Protein AF-A0A8T6T4P2-F1 (afdb_monomer_lite)

pLDDT: mean 93.19, std 5.87, range [62.84, 97.56]

Radius of gyration: 13.83 Å; chains: 1; bounding box: 36×32×31 Å

Structure (mmCIF, N/CA/C/O backbone):
data_AF-A0A8T6T4P2-F1
#
_entry.id   AF-A0A8T6T4P2-F1
#
loop_
_atom_site.group_PDB
_atom_site.id
_atom_site.type_symbol
_atom_site.label_atom_id
_atom_site.label_alt_id
_atom_site.label_comp_id
_atom_site.label_asym_id
_atom_site.label_entity_id
_atom_site.label_seq_id
_atom_site.pdbx_PDB_ins_code
_atom_site.Cartn_x
_atom_site.Cartn_y
_atom_site.Cartn_z
_atom_site.occupancy
_atom_site.B_iso_or_equiv
_atom_site.auth_seq_id
_atom_site.auth_comp_id
_atom_site.auth_asym_id
_atom_site.auth_atom_id
_atom_site.pdbx_PDB_model_num
ATOM 1 N N . ALA A 1 1 ? 6.851 3.012 13.591 1.00 62.84 1 ALA A N 1
ATOM 2 C CA . ALA A 1 1 ? 6.190 2.673 12.314 1.00 62.84 1 ALA A CA 1
ATOM 3 C C . ALA A 1 1 ? 6.917 1.483 11.704 1.00 62.84 1 ALA A C 1
ATOM 5 O O . ALA A 1 1 ? 8.139 1.536 11.627 1.00 62.84 1 ALA A O 1
ATOM 6 N N . CYS A 1 2 ? 6.194 0.426 11.334 1.00 84.94 2 CYS A N 1
ATOM 7 C CA . CYS A 1 2 ? 6.761 -0.790 10.747 1.00 84.94 2 CYS A CA 1
ATOM 8 C C . CYS A 1 2 ? 6.377 -0.871 9.266 1.00 84.94 2 CYS A C 1
ATOM 10 O O . CYS A 1 2 ? 5.284 -0.451 8.892 1.00 84.94 2 CYS A O 1
ATOM 12 N N . SER A 1 3 ? 7.260 -1.421 8.438 1.00 91.31 3 SER A N 1
ATOM 13 C CA . SER A 1 3 ? 6.998 -1.723 7.028 1.00 91.31 3 SER A CA 1
ATOM 14 C C . SER A 1 3 ? 7.591 -3.084 6.696 1.00 91.31 3 SER A C 1
ATOM 16 O O . SER A 1 3 ? 8.694 -3.385 7.151 1.00 91.31 3 SER A O 1
ATOM 18 N N . ALA A 1 4 ? 6.893 -3.867 5.882 1.00 93.19 4 ALA A N 1
ATOM 19 C CA . ALA A 1 4 ? 7.391 -5.118 5.330 1.00 93.19 4 ALA A CA 1
ATOM 20 C C . ALA A 1 4 ? 7.433 -5.008 3.804 1.00 93.19 4 ALA A C 1
ATOM 22 O O . ALA A 1 4 ? 6.550 -4.401 3.201 1.00 93.19 4 ALA A O 1
ATOM 23 N N . ASN A 1 5 ? 8.461 -5.598 3.201 1.00 94.19 5 ASN A N 1
ATOM 24 C CA . ASN A 1 5 ? 8.635 -5.684 1.759 1.00 94.19 5 ASN A CA 1
ATOM 25 C C . ASN A 1 5 ? 8.666 -7.162 1.379 1.00 94.19 5 ASN A C 1
ATOM 27 O O . ASN A 1 5 ? 9.330 -7.947 2.052 1.00 94.19 5 ASN A O 1
ATOM 31 N N . VAL A 1 6 ? 7.957 -7.526 0.315 1.00 94.69 6 VAL A N 1
ATOM 32 C CA . VAL A 1 6 ? 7.887 -8.903 -0.178 1.00 94.69 6 VAL A CA 1
ATOM 33 C C . VAL A 1 6 ? 8.196 -8.885 -1.668 1.00 94.69 6 VAL A C 1
ATOM 35 O O . VAL A 1 6 ? 7.611 -8.101 -2.415 1.00 94.69 6 VAL A O 1
ATOM 38 N N . VAL A 1 7 ? 9.130 -9.738 -2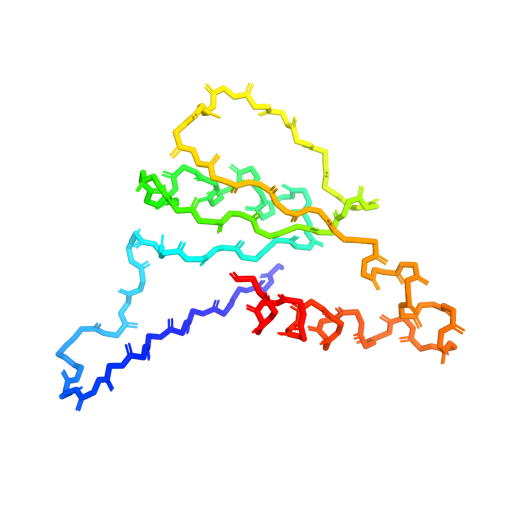.080 1.00 95.25 7 VAL A N 1
ATOM 39 C CA . VAL A 1 7 ? 9.472 -9.989 -3.482 1.00 95.25 7 VAL A CA 1
ATOM 40 C C . VAL A 1 7 ? 9.147 -11.449 -3.761 1.00 95.25 7 VAL A C 1
ATOM 42 O O . VAL A 1 7 ? 9.549 -12.323 -2.997 1.00 95.25 7 VAL A O 1
ATOM 45 N N . ILE A 1 8 ? 8.388 -11.698 -4.825 1.00 94.12 8 ILE A N 1
ATOM 46 C CA . ILE A 1 8 ? 7.980 -13.037 -5.257 1.00 94.12 8 ILE A CA 1
ATOM 47 C C . ILE A 1 8 ? 8.411 -13.180 -6.711 1.00 94.12 8 ILE A C 1
ATOM 49 O O . ILE A 1 8 ? 8.163 -12.280 -7.514 1.00 94.12 8 ILE A O 1
ATOM 53 N N . SER A 1 9 ? 9.069 -14.288 -7.028 1.00 95.50 9 SER A N 1
ATOM 54 C CA . SER A 1 9 ? 9.530 -14.623 -8.372 1.00 95.50 9 SER A CA 1
ATOM 55 C C . SER A 1 9 ? 9.398 -16.129 -8.592 1.00 95.50 9 SER A C 1
ATOM 57 O O . SER A 1 9 ? 9.504 -16.901 -7.640 1.00 95.50 9 SER A O 1
ATOM 59 N N . GLU A 1 10 ? 9.167 -16.540 -9.839 1.00 97.31 10 GLU A N 1
ATOM 60 C CA . GLU A 1 10 ? 9.246 -17.949 -10.257 1.00 97.31 10 GLU A CA 1
ATOM 61 C C . GLU A 1 10 ? 10.703 -18.413 -10.438 1.00 97.31 10 GLU A C 1
ATOM 63 O O . GLU A 1 10 ? 10.97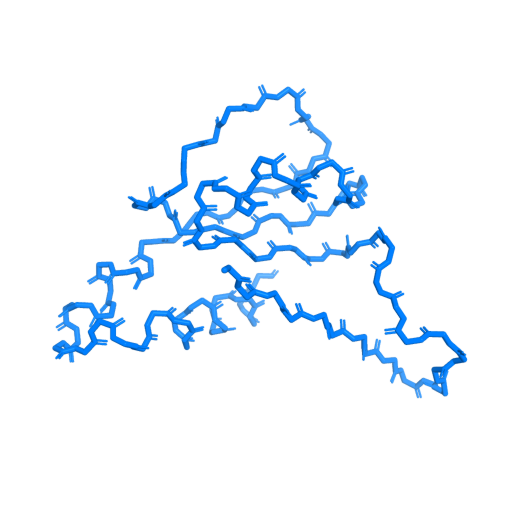8 -19.609 -10.499 1.00 97.31 10 GLU A O 1
ATOM 68 N N . THR A 1 11 ? 11.639 -17.464 -10.506 1.00 96.56 11 THR A N 1
ATOM 69 C CA . THR A 1 11 ? 13.084 -17.694 -10.613 1.00 96.56 11 THR A CA 1
ATOM 70 C C .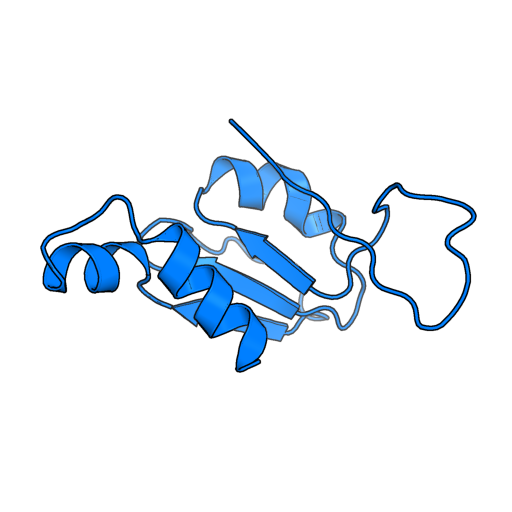 THR A 1 11 ? 13.816 -17.202 -9.367 1.00 96.56 11 THR A C 1
ATOM 72 O O . THR A 1 11 ? 13.231 -16.548 -8.502 1.00 96.56 11 THR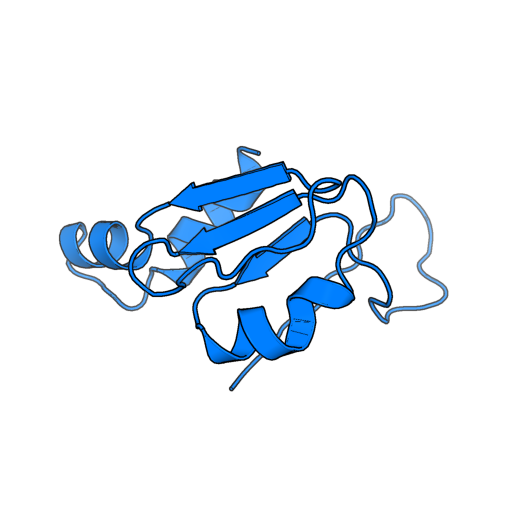 A O 1
ATOM 75 N N . GLU A 1 12 ? 15.120 -17.469 -9.294 1.00 96.69 12 GLU A N 1
ATOM 76 C CA . GLU A 1 12 ? 15.987 -16.945 -8.236 1.00 96.69 12 GLU A CA 1
ATOM 77 C C . GLU A 1 12 ? 15.908 -15.410 -8.125 1.00 96.69 12 GLU A C 1
ATOM 79 O O . GLU A 1 12 ? 15.705 -14.700 -9.116 1.00 96.69 12 GLU A O 1
ATOM 84 N N . ILE A 1 13 ? 16.012 -14.912 -6.889 1.00 95.81 13 ILE A N 1
ATOM 85 C CA . ILE A 1 13 ? 15.948 -13.487 -6.559 1.00 95.81 13 ILE A CA 1
ATOM 86 C C . ILE A 1 13 ? 17.367 -12.998 -6.264 1.00 95.81 13 ILE A C 1
ATOM 88 O O . ILE A 1 13 ? 17.864 -13.169 -5.153 1.00 95.81 13 ILE A O 1
ATOM 92 N N . ASP A 1 14 ? 17.975 -12.315 -7.232 1.00 93.62 14 ASP A N 1
ATOM 93 C CA . ASP A 1 14 ? 19.323 -11.746 -7.082 1.00 93.62 14 ASP A CA 1
ATOM 94 C C . ASP A 1 14 ? 19.355 -10.512 -6.161 1.00 93.62 14 ASP A C 1
ATOM 96 O O . ASP A 1 14 ? 20.367 -10.215 -5.523 1.00 93.62 14 ASP A O 1
ATOM 100 N N . TYR A 1 15 ? 18.248 -9.759 -6.088 1.00 92.50 15 TYR A N 1
ATOM 101 C CA . TYR A 1 15 ? 18.160 -8.515 -5.319 1.00 92.50 15 TYR A CA 1
ATOM 102 C C . TYR A 1 15 ? 16.861 -8.430 -4.495 1.00 92.50 15 TYR A C 1
ATOM 104 O O . TYR A 1 15 ? 15.784 -8.223 -5.058 1.00 92.50 15 TYR A O 1
ATOM 112 N N . PRO A 1 16 ? 16.929 -8.535 -3.152 1.00 88.31 16 PRO A N 1
ATOM 113 C CA . PRO A 1 16 ? 15.745 -8.698 -2.303 1.00 88.31 16 PRO A CA 1
ATOM 114 C C . PRO A 1 16 ? 15.094 -7.379 -1.845 1.00 88.31 16 PRO A C 1
ATOM 116 O O . PRO A 1 16 ? 14.205 -7.400 -0.992 1.00 88.31 16 PRO A O 1
ATOM 119 N N . TYR A 1 17 ? 15.515 -6.217 -2.362 1.00 92.12 17 TYR A N 1
ATOM 120 C CA . TYR A 1 17 ? 14.936 -4.929 -1.962 1.00 92.12 17 TYR A CA 1
ATOM 121 C C . TYR A 1 17 ? 13.898 -4.419 -2.963 1.00 92.12 17 TYR A C 1
ATOM 123 O O . TYR A 1 17 ? 14.118 -4.375 -4.171 1.00 92.12 17 TYR A O 1
ATOM 131 N N . VAL A 1 18 ? 12.776 -3.933 -2.430 1.00 93.25 18 VAL A N 1
ATOM 132 C CA . VAL A 1 18 ? 11.687 -3.338 -3.212 1.00 93.25 18 VAL A CA 1
ATOM 133 C C . VAL A 1 18 ? 11.970 -1.854 -3.456 1.00 93.25 18 VAL A C 1
ATOM 135 O O . VAL A 1 18 ? 11.903 -1.036 -2.537 1.00 93.25 18 VAL A O 1
ATOM 138 N N . SER A 1 19 ? 12.271 -1.498 -4.705 1.00 89.44 19 SER A N 1
ATOM 139 C CA . SER A 1 19 ? 12.501 -0.112 -5.139 1.00 89.44 19 SER A CA 1
ATOM 140 C C . SER A 1 19 ? 11.247 0.531 -5.740 1.00 89.44 19 SER A C 1
ATOM 142 O O . SER A 1 19 ? 10.905 1.655 -5.375 1.00 89.44 19 SER A O 1
ATOM 144 N N . SER A 1 20 ? 10.539 -0.196 -6.611 1.00 93.81 20 SER A N 1
ATOM 145 C CA . SER A 1 20 ? 9.306 0.242 -7.270 1.00 93.81 20 SER A CA 1
ATOM 146 C C . SER A 1 20 ? 8.250 -0.872 -7.225 1.00 93.81 20 SER A C 1
ATOM 148 O O . SER A 1 20 ? 8.228 -1.738 -8.102 1.00 93.81 20 SER A O 1
ATOM 150 N N . PRO A 1 21 ? 7.415 -0.929 -6.171 1.00 95.56 21 PRO A N 1
ATOM 151 C CA . PRO A 1 21 ? 6.450 -2.007 -6.005 1.00 95.56 21 PRO A CA 1
ATOM 152 C C . PRO A 1 21 ? 5.347 -1.969 -7.066 1.00 95.56 21 PRO A C 1
ATOM 154 O O . PRO A 1 21 ? 4.921 -0.900 -7.501 1.00 95.56 21 PRO A O 1
ATOM 157 N N . HIS A 1 22 ? 4.838 -3.152 -7.417 1.00 96.19 22 HIS A N 1
ATOM 158 C CA . HIS A 1 22 ? 3.633 -3.321 -8.238 1.00 96.19 22 HIS A CA 1
ATOM 159 C C . HIS A 1 22 ? 2.352 -3.085 -7.423 1.00 96.19 22 HIS A C 1
ATOM 161 O O . HIS A 1 22 ? 1.395 -2.488 -7.914 1.00 96.19 22 HIS A O 1
ATOM 167 N N . HIS A 1 23 ? 2.365 -3.523 -6.162 1.00 96.12 23 HIS A N 1
ATOM 168 C CA . HIS A 1 23 ? 1.277 -3.374 -5.201 1.00 96.12 23 HIS A CA 1
ATOM 169 C C . HIS A 1 23 ? 1.812 -2.695 -3.941 1.00 96.12 23 HIS A C 1
ATOM 171 O O . HIS A 1 23 ? 2.866 -3.073 -3.430 1.00 96.12 23 HIS A O 1
ATOM 177 N N . MET A 1 24 ? 1.085 -1.709 -3.425 1.00 96.06 24 MET A N 1
ATOM 178 C CA . MET A 1 24 ? 1.415 -1.033 -2.173 1.00 96.06 24 MET A CA 1
ATOM 179 C C . MET A 1 24 ? 0.208 -1.044 -1.247 1.00 96.06 24 MET A C 1
ATOM 181 O O . MET A 1 24 ? -0.861 -0.584 -1.627 1.00 96.06 24 MET A O 1
ATOM 185 N N . MET A 1 25 ? 0.405 -1.542 -0.028 1.00 96.00 25 MET A N 1
ATOM 186 C CA . MET A 1 25 ? -0.605 -1.586 1.024 1.00 96.00 25 MET A CA 1
ATOM 187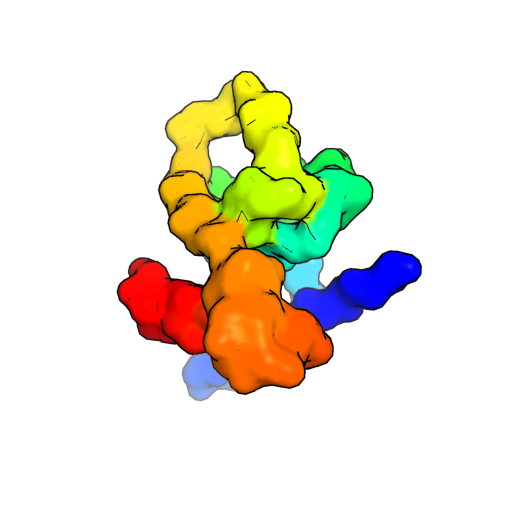 C C . MET A 1 25 ? -0.259 -0.564 2.110 1.00 96.00 25 MET A C 1
ATOM 189 O O . MET A 1 25 ? 0.836 -0.618 2.672 1.00 96.00 25 MET A O 1
ATOM 193 N N . VAL A 1 26 ? -1.178 0.349 2.431 1.00 95.56 26 VAL A N 1
ATOM 194 C CA . VAL A 1 26 ? -0.973 1.360 3.482 1.00 95.56 26 VAL A CA 1
ATOM 195 C C . VAL A 1 26 ? -2.135 1.396 4.473 1.00 95.56 26 VAL A C 1
ATOM 197 O O . VAL A 1 26 ? -3.293 1.538 4.105 1.00 95.56 26 VAL A O 1
ATOM 200 N N . MET A 1 27 ? -1.811 1.293 5.762 1.00 94.75 27 MET A N 1
ATOM 201 C CA . MET A 1 27 ? -2.776 1.333 6.875 1.00 94.75 27 MET A CA 1
ATOM 202 C C . MET A 1 27 ? -2.487 2.492 7.842 1.00 94.75 27 MET A C 1
ATOM 204 O O . MET A 1 27 ? -2.786 2.428 9.029 1.00 94.75 27 MET A O 1
ATOM 208 N N . SER A 1 28 ? -1.792 3.528 7.367 1.00 95.19 28 SER A N 1
ATOM 209 C CA . SER A 1 28 ? -1.556 4.754 8.132 1.00 95.19 28 SER A CA 1
ATOM 210 C C . SER A 1 28 ? -1.252 5.914 7.195 1.00 95.19 28 SER A C 1
ATOM 212 O O . SER A 1 28 ? -0.565 5.731 6.183 1.00 95.19 28 SER A O 1
ATOM 214 N N . GLN A 1 29 ? -1.694 7.112 7.572 1.00 95.38 29 GLN A N 1
ATOM 215 C CA . GLN A 1 29 ? -1.431 8.331 6.810 1.00 95.38 29 GLN A CA 1
ATOM 216 C C . GLN A 1 29 ? 0.071 8.569 6.583 1.00 95.38 29 GLN A C 1
ATOM 218 O O . GLN A 1 29 ? 0.499 8.841 5.465 1.00 95.38 29 GLN A O 1
ATOM 223 N N . GLY A 1 30 ? 0.898 8.385 7.619 1.00 94.62 30 GLY A N 1
ATOM 224 C CA . GLY A 1 30 ? 2.345 8.588 7.508 1.00 94.62 30 GLY A CA 1
ATOM 225 C C . GLY A 1 30 ? 3.033 7.604 6.553 1.00 94.62 30 GLY A C 1
ATOM 226 O O . GLY A 1 30 ? 4.018 7.961 5.912 1.00 94.62 30 GLY A O 1
ATOM 227 N N . ALA A 1 31 ? 2.521 6.373 6.415 1.00 94.31 31 ALA A N 1
ATOM 228 C CA . ALA A 1 31 ? 3.030 5.435 5.413 1.00 94.31 31 ALA A CA 1
ATOM 229 C C . ALA A 1 31 ? 2.645 5.872 3.993 1.00 94.31 31 ALA A C 1
ATOM 231 O O . ALA A 1 31 ? 3.490 5.843 3.102 1.00 94.31 31 ALA A O 1
ATOM 232 N N . TYR A 1 32 ? 1.402 6.315 3.794 1.00 94.50 32 TYR A N 1
ATOM 233 C CA . TYR A 1 32 ? 0.952 6.852 2.512 1.00 94.50 32 TYR A CA 1
ATOM 234 C C . TYR A 1 32 ? 1.839 8.018 2.055 1.00 94.50 32 TYR A C 1
ATOM 236 O O . TYR A 1 32 ? 2.457 7.938 0.995 1.00 94.50 32 TYR A O 1
ATOM 244 N N . GLU A 1 33 ? 1.993 9.040 2.897 1.00 93.56 33 GLU A N 1
ATOM 245 C CA . GLU A 1 33 ? 2.774 10.243 2.576 1.00 93.56 33 GLU A CA 1
ATOM 246 C C . GLU A 1 33 ? 4.254 9.935 2.311 1.00 93.56 33 GLU A C 1
ATOM 248 O O . GLU A 1 33 ? 4.883 10.573 1.472 1.00 93.56 33 GLU A O 1
ATOM 253 N N . LYS A 1 34 ? 4.815 8.930 2.992 1.00 92.31 34 LYS A N 1
ATOM 254 C CA . LYS A 1 34 ? 6.226 8.556 2.850 1.00 92.31 34 LYS A CA 1
ATOM 255 C C . LYS A 1 34 ? 6.522 7.691 1.624 1.00 92.31 34 LYS A C 1
ATOM 257 O O . LYS A 1 34 ? 7.638 7.749 1.103 1.00 92.31 34 LYS A O 1
ATOM 262 N N . TYR A 1 35 ? 5.596 6.821 1.221 1.00 93.00 35 TYR A N 1
ATOM 263 C CA . TYR A 1 35 ? 5.898 5.746 0.271 1.00 93.00 35 TYR A CA 1
ATOM 264 C C . TYR A 1 35 ? 5.160 5.847 -1.063 1.00 93.00 35 TYR A C 1
ATOM 266 O O . TYR A 1 35 ? 5.654 5.259 -2.022 1.00 93.00 35 TYR A O 1
ATOM 274 N N . VAL A 1 36 ? 4.052 6.593 -1.171 1.00 92.81 36 VAL A N 1
ATOM 275 C CA . VAL A 1 36 ? 3.215 6.606 -2.388 1.00 92.81 36 VAL A CA 1
ATOM 276 C C . VAL A 1 36 ? 4.002 6.916 -3.666 1.00 92.81 36 VAL A C 1
ATOM 278 O O . VAL A 1 36 ? 3.762 6.292 -4.696 1.00 92.81 36 VAL A O 1
ATOM 281 N N . ASP A 1 37 ? 5.003 7.794 -3.603 1.00 92.69 37 ASP A N 1
ATOM 282 C CA . ASP A 1 37 ? 5.801 8.164 -4.777 1.00 92.69 37 ASP A CA 1
ATOM 283 C C . ASP A 1 37 ? 6.697 7.034 -5.299 1.00 92.69 37 ASP A C 1
ATOM 285 O O . ASP A 1 37 ? 7.077 7.044 -6.469 1.00 92.69 37 ASP A O 1
ATOM 289 N N . LYS A 1 38 ? 6.995 6.026 -4.468 1.00 94.06 38 LYS A N 1
ATOM 290 C CA . LYS A 1 38 ? 7.744 4.834 -4.890 1.00 94.06 38 LYS A CA 1
ATOM 291 C C . LYS A 1 38 ? 6.892 3.870 -5.707 1.00 94.06 38 LYS A C 1
ATOM 293 O O . LYS A 1 38 ? 7.452 3.050 -6.435 1.00 94.06 38 LYS A O 1
ATOM 298 N N . LEU A 1 39 ? 5.563 3.940 -5.586 1.00 95.56 39 LEU A N 1
ATOM 299 C CA . LEU A 1 39 ? 4.656 3.078 -6.337 1.00 95.56 39 LEU A CA 1
ATOM 300 C C . LEU A 1 39 ? 4.886 3.268 -7.839 1.00 95.56 39 LEU A C 1
ATOM 302 O O . LEU A 1 39 ? 4.877 4.391 -8.363 1.00 95.56 39 LEU A O 1
ATOM 306 N N . ARG A 1 40 ? 5.095 2.142 -8.525 1.00 96.12 40 ARG A N 1
ATOM 307 C CA . ARG A 1 40 ? 5.315 2.118 -9.967 1.00 96.12 40 ARG A CA 1
ATOM 308 C C . ARG A 1 40 ? 4.133 2.756 -10.698 1.00 96.12 40 ARG A C 1
ATOM 310 O O . ARG A 1 40 ? 2.987 2.636 -10.266 1.00 96.12 40 ARG A O 1
ATOM 317 N N . SER A 1 41 ? 4.400 3.388 -11.839 1.00 95.62 41 SER A N 1
ATOM 318 C CA . SER A 1 41 ? 3.332 3.786 -12.760 1.00 95.62 41 SER A CA 1
ATOM 319 C C . SER A 1 41 ? 2.509 2.567 -13.196 1.00 95.62 41 SER A C 1
ATOM 321 O O . SER A 1 41 ? 3.069 1.498 -13.444 1.00 95.62 41 SER A O 1
ATOM 323 N N . GLY A 1 42 ? 1.185 2.705 -13.220 1.00 96.19 42 GLY A N 1
ATOM 324 C CA . GLY A 1 42 ? 0.237 1.601 -13.404 1.00 96.19 42 GLY A CA 1
ATOM 325 C C . GLY A 1 42 ? 0.057 0.698 -12.176 1.00 96.19 42 GLY A C 1
ATOM 326 O O . GLY A 1 42 ? -0.738 -0.237 -12.228 1.00 96.19 42 GLY A O 1
ATOM 327 N N . GLY A 1 43 ? 0.772 0.954 -11.076 1.00 96.50 43 GLY A N 1
ATOM 328 C CA . GLY A 1 43 ? 0.699 0.159 -9.853 1.00 96.50 43 GLY A CA 1
ATOM 329 C C . GLY A 1 43 ? -0.646 0.269 -9.131 1.00 96.50 43 GLY A C 1
ATOM 330 O O . GLY A 1 43 ? -1.444 1.182 -9.373 1.00 96.50 43 GLY A O 1
ATOM 331 N N . LYS A 1 44 ? -0.886 -0.667 -8.209 1.00 97.06 44 LYS A N 1
ATOM 332 C CA . LYS A 1 44 ? -2.099 -0.717 -7.385 1.00 97.06 44 LYS A CA 1
ATOM 333 C C . LYS A 1 44 ? -1.803 -0.232 -5.967 1.00 97.06 44 LYS A C 1
ATOM 335 O O . LYS A 1 44 ? -0.967 -0.805 -5.268 1.00 97.06 44 LYS A O 1
ATOM 340 N N . LEU A 1 45 ? -2.513 0.803 -5.532 1.00 96.75 45 LEU A N 1
ATOM 341 C CA . LEU A 1 45 ? -2.535 1.250 -4.145 1.00 96.75 45 LEU A CA 1
ATOM 342 C C . LEU A 1 45 ? -3.754 0.659 -3.439 1.00 96.75 45 LEU A C 1
ATOM 344 O O . LEU A 1 45 ? -4.887 0.953 -3.817 1.00 96.75 45 LEU A O 1
ATOM 348 N N . LEU A 1 46 ? -3.506 -0.116 -2.391 1.00 97.56 46 LEU A N 1
ATOM 349 C CA . LEU A 1 46 ? -4.506 -0.628 -1.468 1.00 97.56 46 LEU A CA 1
ATOM 350 C C . LEU A 1 46 ? -4.367 0.112 -0.140 1.00 97.56 46 LEU A C 1
ATOM 352 O O . LEU A 1 46 ? -3.259 0.240 0.387 1.00 97.56 46 LEU A O 1
ATOM 356 N N . TYR A 1 47 ? -5.465 0.613 0.411 1.00 96.81 47 TYR A N 1
ATOM 357 C CA . TYR A 1 47 ? -5.410 1.408 1.633 1.00 96.81 47 TYR A CA 1
ATOM 358 C C . TYR A 1 47 ? -6.604 1.171 2.549 1.00 96.81 47 TYR A C 1
ATOM 360 O O . TYR A 1 47 ? -7.693 0.825 2.091 1.00 96.81 47 TYR A O 1
ATOM 368 N N . ASP A 1 48 ? -6.373 1.376 3.845 1.00 97.25 48 ASP A N 1
ATOM 369 C CA . ASP A 1 48 ? -7.459 1.460 4.817 1.00 97.25 48 ASP A CA 1
ATOM 370 C C . ASP A 1 48 ? -8.131 2.837 4.708 1.00 97.25 48 ASP A C 1
ATOM 372 O O . ASP A 1 48 ? -7.515 3.858 5.029 1.00 97.25 48 ASP A O 1
ATOM 376 N N . GLU A 1 49 ? -9.369 2.871 4.216 1.00 96.19 49 GLU A N 1
ATOM 377 C CA . GLU A 1 49 ? -10.101 4.119 3.949 1.00 96.19 49 GLU A CA 1
ATOM 378 C C . GLU A 1 49 ? -10.497 4.883 5.217 1.00 96.19 49 GLU A C 1
ATOM 380 O O . GLU A 1 49 ? -10.709 6.091 5.152 1.00 96.19 49 GLU A O 1
ATOM 385 N N . ASP A 1 50 ? -10.538 4.208 6.370 1.00 94.50 50 ASP A N 1
ATOM 386 C CA . ASP A 1 50 ? -10.841 4.848 7.652 1.00 94.50 50 ASP A CA 1
ATOM 387 C C . ASP A 1 50 ? -9.604 5.544 8.253 1.00 94.50 50 ASP A C 1
ATOM 389 O O . ASP A 1 50 ? -9.730 6.381 9.148 1.00 94.50 50 ASP A O 1
ATOM 393 N N . LEU A 1 51 ? -8.395 5.203 7.785 1.00 95.56 51 LEU A N 1
ATOM 394 C CA . LEU A 1 51 ? -7.123 5.684 8.346 1.00 95.56 51 LEU A CA 1
ATOM 395 C C . LEU A 1 51 ? -6.293 6.545 7.391 1.00 95.56 51 LEU A C 1
ATOM 397 O O . LEU A 1 51 ? -5.349 7.206 7.838 1.00 95.56 51 LEU A O 1
ATOM 401 N N . VAL A 1 52 ? -6.569 6.484 6.088 1.00 95.94 52 VAL A N 1
ATOM 402 C CA . VAL A 1 52 ? -5.748 7.124 5.056 1.00 95.94 52 VAL A CA 1
ATOM 403 C C . VAL A 1 52 ? -6.595 8.061 4.210 1.00 95.94 52 VAL A C 1
ATOM 405 O O . VAL A 1 52 ? -7.451 7.639 3.436 1.00 95.94 52 VAL A O 1
ATOM 408 N N . GLU A 1 53 ? -6.273 9.348 4.296 1.00 95.00 53 GLU A N 1
ATOM 409 C CA . GLU A 1 53 ? -6.832 10.374 3.434 1.00 95.00 53 GLU A CA 1
ATOM 410 C C . GLU A 1 53 ? -5.944 10.573 2.202 1.00 95.00 53 GLU A C 1
ATOM 412 O O . GLU A 1 53 ? -4.783 11.004 2.243 1.00 95.00 53 GLU A O 1
ATOM 417 N N . LEU A 1 54 ? -6.543 10.259 1.064 1.00 92.81 54 LEU A N 1
ATOM 418 C CA . LEU A 1 54 ? -5.933 10.283 -0.247 1.00 92.81 54 LEU A CA 1
ATOM 419 C C . LEU A 1 54 ? -5.780 11.723 -0.781 1.00 92.81 54 LEU A C 1
ATOM 421 O O . LEU A 1 54 ? -6.597 12.212 -1.558 1.00 92.81 54 LEU A O 1
ATOM 425 N N . LYS A 1 55 ? -4.676 12.393 -0.441 1.00 83.31 55 LYS A N 1
ATOM 426 C CA . LYS A 1 55 ? -4.276 13.684 -1.041 1.00 83.31 55 LYS A CA 1
ATOM 427 C C . LYS A 1 55 ? -3.599 13.444 -2.400 1.00 83.31 55 LYS A C 1
ATOM 429 O O . LYS A 1 55 ? -2.378 13.306 -2.449 1.00 83.31 55 LYS A O 1
ATOM 434 N N . PHE A 1 56 ? -4.345 13.307 -3.504 1.00 68.94 56 PHE A N 1
ATOM 435 C CA . PHE A 1 56 ? -3.746 12.868 -4.783 1.00 68.94 56 PHE A CA 1
ATOM 436 C C . PHE A 1 56 ? -3.374 13.953 -5.786 1.00 68.94 56 PHE A C 1
ATOM 438 O O . PHE A 1 56 ? -4.174 14.812 -6.146 1.00 68.94 56 PHE A O 1
ATOM 445 N N . ARG A 1 57 ? -2.173 13.761 -6.355 1.00 64.94 57 ARG A N 1
ATOM 446 C CA . ARG A 1 57 ? -1.693 14.340 -7.622 1.00 64.94 57 ARG A CA 1
ATOM 447 C C . ARG A 1 57 ? -1.424 13.291 -8.721 1.00 64.94 57 ARG A C 1
ATOM 449 O O . ARG A 1 57 ? -1.413 13.651 -9.894 1.00 64.94 57 ARG A O 1
ATOM 456 N N . ARG A 1 58 ? -1.227 12.009 -8.374 1.00 83.19 58 ARG A N 1
ATOM 457 C CA . ARG A 1 58 ? -0.929 10.910 -9.321 1.00 83.19 58 ARG A CA 1
ATOM 458 C C . ARG A 1 58 ? -2.216 10.363 -9.953 1.00 83.19 58 ARG A C 1
ATOM 460 O O . ARG A 1 58 ? -3.120 9.945 -9.234 1.00 83.19 58 ARG A O 1
ATOM 467 N N . LYS A 1 59 ? -2.295 10.379 -11.287 1.00 87.75 59 LYS A N 1
ATOM 468 C CA . LYS A 1 59 ? -3.439 9.872 -12.081 1.00 87.75 59 LYS A CA 1
ATOM 469 C C . LYS A 1 59 ? -3.153 8.532 -12.765 1.00 87.75 59 LYS A C 1
ATOM 471 O O . LYS A 1 59 ? -4.036 7.963 -13.389 1.00 87.75 59 LYS A O 1
ATOM 476 N N . ASP A 1 60 ? -1.921 8.056 -12.661 1.00 94.25 60 ASP A N 1
ATOM 477 C CA . ASP A 1 60 ? -1.377 6.899 -13.367 1.00 94.25 60 ASP A CA 1
ATOM 478 C C . ASP A 1 60 ? -1.420 5.603 -12.543 1.00 94.25 60 ASP A C 1
ATOM 480 O O . ASP A 1 60 ? -0.809 4.619 -12.938 1.00 94.25 60 ASP A O 1
ATOM 484 N N . ILE A 1 61 ? -2.103 5.588 -11.395 1.00 95.00 61 ILE A N 1
ATOM 485 C CA . ILE A 1 61 ? -2.197 4.418 -10.510 1.00 95.00 61 ILE A CA 1
ATOM 486 C C . ILE A 1 61 ? -3.654 4.026 -10.256 1.00 95.00 61 ILE A C 1
ATOM 488 O O . ILE A 1 61 ? -4.552 4.873 -10.263 1.00 95.00 61 ILE A O 1
ATOM 492 N N . SER A 1 62 ? -3.877 2.747 -9.964 1.00 95.56 62 SER A N 1
ATOM 493 C CA . SER A 1 62 ? -5.182 2.241 -9.523 1.00 95.56 62 SER A CA 1
ATOM 494 C C . SER A 1 62 ? -5.294 2.315 -8.002 1.00 95.56 62 SER A C 1
ATOM 496 O O . SER A 1 62 ? -4.312 2.090 -7.296 1.00 95.56 62 SER A O 1
ATOM 498 N N . ARG A 1 63 ? -6.481 2.644 -7.485 1.00 95.06 63 ARG A N 1
ATOM 499 C CA . ARG A 1 63 ? -6.712 2.894 -6.054 1.00 95.06 63 ARG A CA 1
ATOM 500 C C . ARG A 1 63 ? -7.859 2.027 -5.559 1.00 95.06 63 ARG A C 1
ATOM 502 O O . ARG A 1 63 ? -8.933 2.054 -6.152 1.00 95.06 63 ARG A O 1
ATOM 509 N N . PHE A 1 64 ? -7.623 1.316 -4.467 1.00 97.06 64 PHE A N 1
ATOM 510 C CA . PHE A 1 64 ? -8.562 0.377 -3.871 1.00 97.06 64 PHE A CA 1
ATOM 511 C C . PHE A 1 64 ? -8.619 0.626 -2.361 1.00 97.06 64 PHE A C 1
ATOM 513 O O . PHE A 1 64 ? -7.647 0.376 -1.649 1.00 97.06 64 PHE A O 1
ATOM 520 N N . GLY A 1 65 ? -9.736 1.177 -1.890 1.00 96.38 65 GLY A N 1
ATOM 521 C CA . GLY A 1 65 ? -9.994 1.415 -0.471 1.00 96.38 65 GLY A CA 1
ATOM 522 C C . GLY A 1 65 ? -10.822 0.285 0.125 1.00 96.38 65 GLY A C 1
ATOM 523 O O . GLY A 1 65 ? -11.709 -0.248 -0.542 1.00 96.38 65 GLY A O 1
ATOM 524 N N . ILE A 1 66 ? -10.518 -0.091 1.364 1.00 96.94 66 ILE A N 1
ATOM 525 C CA . ILE A 1 66 ? -11.357 -0.981 2.168 1.00 96.94 66 ILE A CA 1
ATOM 526 C C . ILE A 1 66 ? -11.343 -0.497 3.622 1.00 96.94 66 ILE A C 1
ATOM 528 O O . ILE A 1 66 ? -10.288 -0.088 4.108 1.00 96.94 66 ILE A O 1
ATOM 532 N N . PRO A 1 67 ? -12.458 -0.563 4.362 1.00 96.94 67 PRO A N 1
ATOM 533 C CA . PRO A 1 67 ? -12.477 -0.169 5.768 1.00 96.94 67 PRO A CA 1
ATOM 534 C C . PRO A 1 67 ? -11.985 -1.306 6.667 1.00 96.94 67 PRO A C 1
ATOM 536 O O . PRO A 1 67 ? -12.738 -1.887 7.453 1.00 96.94 67 PRO A O 1
ATOM 539 N N . ALA A 1 68 ? -10.718 -1.691 6.505 1.00 96.75 68 ALA A N 1
ATOM 540 C CA . ALA A 1 68 ? -10.159 -2.876 7.151 1.00 96.75 68 ALA A CA 1
ATOM 541 C C . ALA A 1 68 ? -10.208 -2.798 8.680 1.00 96.75 68 ALA A C 1
ATOM 543 O O . ALA A 1 68 ? -10.525 -3.794 9.333 1.00 96.75 68 ALA A O 1
ATOM 544 N N . THR A 1 69 ? -9.943 -1.623 9.254 1.00 95.00 69 THR A N 1
ATOM 545 C CA . THR A 1 69 ? -10.031 -1.404 10.701 1.00 95.00 69 THR A CA 1
ATOM 546 C C . THR A 1 69 ? -11.453 -1.614 11.214 1.00 95.00 69 THR A C 1
ATOM 548 O O . THR A 1 69 ? -11.646 -2.388 12.154 1.00 95.00 69 THR A O 1
ATOM 551 N N . ARG A 1 70 ? -12.457 -1.010 10.569 1.00 96.12 70 ARG A N 1
ATOM 552 C CA . ARG A 1 70 ? -13.870 -1.188 10.937 1.00 96.12 70 ARG A CA 1
ATOM 553 C C . ARG A 1 70 ? -14.334 -2.636 10.769 1.00 96.12 70 ARG A C 1
ATOM 555 O O . ARG A 1 70 ? -15.035 -3.148 11.638 1.00 96.12 70 ARG A O 1
ATOM 562 N N . LEU A 1 71 ? -13.917 -3.324 9.705 1.00 96.00 71 LEU A N 1
ATOM 563 C CA . LEU A 1 71 ? -14.224 -4.747 9.508 1.00 96.00 71 LEU A CA 1
ATOM 564 C C . LEU A 1 71 ? -13.615 -5.619 10.617 1.00 96.00 71 LEU A C 1
ATOM 566 O O . LEU A 1 71 ? -14.291 -6.482 11.171 1.00 96.00 71 LEU A O 1
ATOM 570 N N . ALA A 1 72 ? -12.359 -5.375 10.996 1.00 95.38 72 ALA A N 1
ATOM 571 C CA . ALA A 1 72 ? -11.713 -6.104 12.087 1.00 95.38 72 ALA A CA 1
ATOM 572 C C . ALA A 1 72 ? -12.370 -5.832 13.454 1.00 95.38 72 ALA A C 1
ATOM 574 O O . ALA A 1 72 ? -12.481 -6.735 14.287 1.00 95.38 72 ALA A O 1
ATOM 575 N N . GLU A 1 73 ? -12.831 -4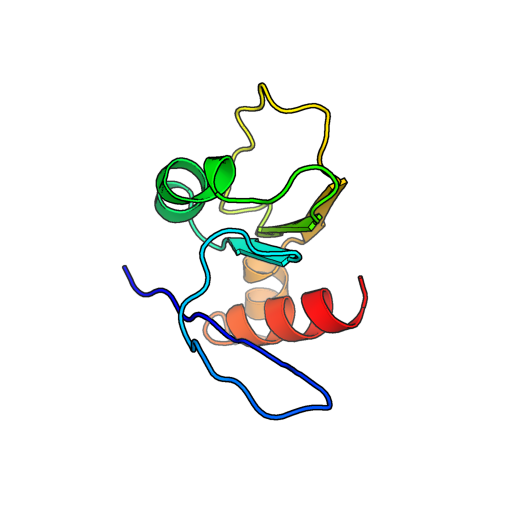.602 13.689 1.00 94.31 73 GLU A N 1
ATOM 576 C CA . GLU A 1 73 ? -13.588 -4.230 14.889 1.00 94.31 73 GLU A CA 1
ATOM 577 C C . GLU A 1 73 ? -14.949 -4.933 14.958 1.00 94.31 73 GLU A C 1
ATOM 579 O O . GLU A 1 73 ? -15.304 -5.450 16.016 1.00 94.31 73 GLU A O 1
ATOM 584 N N . GLN A 1 74 ? -15.672 -5.045 13.839 1.00 94.19 74 GLN A N 1
ATOM 585 C CA . GLN A 1 74 ? -16.940 -5.787 13.761 1.00 94.19 74 GLN A CA 1
ATOM 586 C C . GLN A 1 74 ? -16.773 -7.285 14.054 1.00 94.19 74 GLN A C 1
ATOM 588 O O . GLN A 1 74 ? -17.675 -7.914 14.601 1.00 94.19 74 GLN A O 1
ATOM 593 N N . LEU A 1 75 ? -15.598 -7.848 13.765 1.00 92.06 75 LEU A N 1
ATOM 594 C CA . LEU A 1 75 ? -15.223 -9.217 14.139 1.00 92.06 75 LEU A CA 1
ATOM 595 C C . LEU A 1 75 ? -14.799 -9.347 15.618 1.00 92.06 75 LEU A C 1
ATOM 597 O O . LEU A 1 75 ? -14.350 -10.409 16.052 1.00 92.06 75 LEU A O 1
ATOM 601 N N . GLY A 1 76 ? -14.899 -8.267 16.397 1.00 90.44 76 GLY A N 1
ATOM 602 C CA . GLY A 1 76 ? -14.533 -8.210 17.812 1.00 90.44 76 GLY A CA 1
ATOM 603 C C . GLY A 1 76 ? -13.025 -8.176 18.068 1.00 90.44 76 GLY A C 1
ATOM 604 O O . GLY A 1 76 ? -12.596 -8.326 19.213 1.00 90.44 76 GLY A O 1
ATOM 605 N N . ARG A 1 77 ? -12.192 -8.016 17.028 1.00 91.75 77 ARG A N 1
ATOM 606 C CA . ARG A 1 77 ? -10.727 -8.098 17.135 1.00 91.75 77 ARG A CA 1
ATOM 607 C C . ARG A 1 77 ? -10.024 -7.096 16.222 1.00 91.75 77 ARG A C 1
ATOM 609 O O . ARG A 1 77 ? -9.433 -7.477 15.221 1.00 91.75 77 ARG A O 1
ATOM 616 N N . LYS A 1 78 ? -9.944 -5.827 16.627 1.00 86.00 78 LYS A N 1
ATOM 617 C CA . LYS A 1 78 ? -9.206 -4.777 15.886 1.00 86.00 78 LYS A CA 1
ATOM 618 C C . LYS A 1 78 ? -7.790 -5.187 15.443 1.00 86.00 78 LYS A C 1
ATOM 620 O O . LYS A 1 78 ? -7.335 -4.796 14.372 1.00 86.00 78 LYS A O 1
ATOM 625 N N . ILE A 1 79 ? -7.102 -6.007 16.245 1.00 89.06 79 ILE A N 1
ATOM 626 C CA . ILE A 1 79 ? -5.740 -6.487 15.962 1.00 89.06 79 ILE A CA 1
ATOM 627 C C . ILE A 1 79 ? -5.615 -7.267 14.640 1.00 89.06 79 ILE A C 1
ATOM 629 O O . ILE A 1 79 ? -4.506 -7.382 14.129 1.00 89.06 79 ILE A O 1
ATOM 633 N N . VAL A 1 80 ? -6.718 -7.767 14.062 1.00 93.19 80 VAL A N 1
ATOM 634 C CA . VAL A 1 80 ? -6.699 -8.533 12.800 1.00 93.19 80 VAL A CA 1
ATOM 635 C C . VAL A 1 80 ? -6.852 -7.677 11.538 1.00 93.19 80 VAL A C 1
ATOM 637 O O . VAL A 1 80 ? -6.962 -8.225 10.444 1.00 93.19 80 VAL A O 1
ATOM 640 N N . ALA A 1 81 ? -6.843 -6.344 11.642 1.00 94.44 81 ALA A N 1
ATOM 641 C CA . ALA A 1 81 ? -6.984 -5.457 10.481 1.00 94.44 81 ALA A CA 1
ATOM 642 C C . ALA A 1 81 ? -5.924 -5.717 9.390 1.00 94.44 81 ALA A C 1
ATOM 644 O O . ALA A 1 81 ? -6.214 -5.635 8.198 1.00 94.44 81 ALA A O 1
ATOM 645 N N . ASN A 1 82 ? -4.708 -6.105 9.780 1.00 93.62 82 ASN A N 1
ATOM 646 C CA . ASN A 1 82 ? -3.649 -6.506 8.850 1.00 93.62 82 ASN A CA 1
ATOM 647 C C . ASN A 1 82 ? -4.004 -7.768 8.040 1.00 93.62 82 ASN A C 1
ATOM 649 O O . ASN A 1 82 ? -3.635 -7.861 6.874 1.00 93.62 82 ASN A O 1
ATOM 653 N N . ILE A 1 83 ? -4.733 -8.719 8.633 1.00 95.06 83 ILE A N 1
ATOM 654 C CA . ILE A 1 83 ? -5.204 -9.933 7.955 1.00 95.06 83 ILE A CA 1
ATOM 655 C C . ILE A 1 83 ? -6.323 -9.600 6.969 1.00 95.06 83 ILE A C 1
ATOM 657 O O . ILE A 1 83 ? -6.327 -10.127 5.859 1.00 95.06 83 ILE A O 1
ATOM 661 N N . VAL A 1 84 ? -7.231 -8.687 7.331 1.00 96.06 84 VAL A N 1
ATOM 662 C CA . VAL A 1 84 ? -8.265 -8.190 6.407 1.00 96.06 84 VAL A CA 1
ATOM 663 C C . VAL A 1 84 ? -7.613 -7.559 5.176 1.00 96.06 84 VAL A C 1
ATOM 665 O O . VAL A 1 84 ? -7.959 -7.906 4.048 1.00 96.06 84 VAL A O 1
ATOM 668 N N . MET A 1 85 ? -6.610 -6.700 5.380 1.00 96.00 85 MET A N 1
ATOM 669 C CA . MET A 1 85 ? -5.865 -6.101 4.272 1.00 96.00 85 MET A CA 1
ATOM 670 C C . MET A 1 85 ? -5.097 -7.134 3.442 1.00 96.00 85 MET A C 1
ATOM 672 O O . MET A 1 85 ? -5.075 -7.025 2.220 1.00 96.00 85 MET A O 1
ATOM 676 N N . LEU A 1 86 ? -4.501 -8.154 4.067 1.00 95.25 86 LEU A N 1
ATOM 677 C CA . LEU A 1 86 ? -3.836 -9.240 3.342 1.00 95.25 86 LEU A CA 1
ATOM 678 C C . LEU A 1 86 ? -4.820 -10.004 2.441 1.00 95.25 86 LEU A C 1
ATOM 680 O O . LEU A 1 86 ? -4.510 -10.267 1.281 1.00 95.25 86 LEU A O 1
ATOM 684 N N . GLY A 1 87 ? -6.016 -10.313 2.949 1.00 96.31 87 GLY A N 1
ATOM 685 C CA . GLY A 1 87 ? -7.085 -10.913 2.148 1.00 96.31 87 GLY A CA 1
ATOM 686 C C . GLY A 1 87 ? -7.518 -10.013 0.990 1.00 96.31 87 GLY A C 1
ATOM 687 O O . GLY A 1 87 ? -7.732 -10.491 -0.120 1.00 96.31 87 GLY A O 1
ATOM 688 N N . PHE A 1 88 ? -7.570 -8.700 1.218 1.00 96.31 88 PHE A N 1
ATOM 689 C CA . PHE A 1 88 ? -7.886 -7.732 0.173 1.00 96.31 88 PHE A CA 1
ATOM 690 C C . PHE A 1 88 ? -6.820 -7.673 -0.929 1.00 96.31 88 PHE A C 1
ATOM 692 O O . PHE A 1 88 ? -7.170 -7.640 -2.105 1.00 96.31 88 PHE A O 1
ATOM 699 N N . VAL A 1 89 ? -5.530 -7.744 -0.578 1.00 94.81 89 VAL A N 1
ATOM 700 C CA . VAL A 1 89 ? -4.430 -7.834 -1.557 1.00 94.81 89 VAL A CA 1
ATOM 701 C C . VAL A 1 89 ? -4.592 -9.049 -2.471 1.00 94.81 89 VAL A C 1
ATOM 703 O O . VAL A 1 89 ? -4.346 -8.932 -3.666 1.00 94.81 89 VAL A O 1
ATOM 706 N N . ALA A 1 90 ? -5.030 -10.193 -1.939 1.00 93.81 90 ALA A N 1
ATOM 707 C CA . ALA A 1 90 ? -5.234 -11.404 -2.733 1.00 93.81 90 ALA A CA 1
ATOM 708 C C . ALA A 1 90 ? -6.424 -11.313 -3.709 1.00 93.81 90 ALA A C 1
ATOM 710 O O . ALA A 1 90 ? -6.459 -12.048 -4.692 1.00 93.81 90 ALA A O 1
ATOM 711 N N . ALA A 1 91 ? -7.395 -10.434 -3.446 1.00 93.81 91 ALA A N 1
ATOM 712 C CA . ALA A 1 91 ? -8.594 -10.283 -4.269 1.00 93.81 91 ALA A CA 1
ATOM 713 C C . ALA A 1 91 ? -8.424 -9.312 -5.455 1.00 93.81 91 ALA A C 1
ATOM 715 O O . ALA A 1 91 ? -9.263 -9.318 -6.356 1.00 93.81 91 ALA A O 1
ATOM 716 N N . VAL A 1 92 ? -7.386 -8.462 -5.441 1.00 89.19 92 VAL A N 1
ATOM 717 C CA . VAL A 1 92 ? -7.216 -7.309 -6.352 1.00 89.19 92 VAL A CA 1
ATOM 718 C C . VAL A 1 92 ? -6.162 -7.537 -7.426 1.00 89.19 92 VAL A C 1
ATOM 720 O O . VAL A 1 92 ? -6.519 -7.393 -8.616 1.00 89.19 92 VAL A O 1
#

Foldseek 3Di:
DDDDDDDDDPDDDPDGDQQEDQEAEEEAQVCCVVCVVSHDFQHEYEYQPVHHDDPDPDPRYHYHYDNLQVVCVVVVHSVCSVVSSVVVVVVD

Secondary structure (DSSP, 8-state):
---------SS--S----SS-SEEEE-SHHHHHHHGGGSPTTPEEEEETTT--------SSEEEEE-HHHHHHHTT-GGGHHHHHHHHHHH-

Sequence (92 aa):
ACSANVVISETEIDYPYVSSPHHMMVMSQGAYEKYVDKLRSGGKLLYDEDLVELKFRRKDISRFGIPATRLAEQLGRKIVANIVMLGFVAAV